Protein AF-A0A355WR07-F1 (afdb_monomer_lite)

Structure (mmCIF, N/CA/C/O backbone):
data_AF-A0A355WR07-F1
#
_entry.id   AF-A0A355WR07-F1
#
loop_
_atom_site.group_PDB
_atom_site.id
_atom_site.type_symbol
_atom_site.label_atom_id
_atom_site.label_alt_id
_atom_site.label_comp_id
_atom_site.label_asym_id
_atom_site.label_entity_id
_atom_site.label_seq_id
_atom_site.pdbx_PDB_ins_code
_atom_site.Cartn_x
_atom_site.Cartn_y
_atom_site.Cartn_z
_atom_site.occupancy
_atom_site.B_iso_or_equiv
_atom_site.auth_seq_id
_atom_site.auth_comp_id
_atom_site.auth_asym_id
_atom_site.auth_atom_id
_atom_site.pdbx_PDB_model_num
ATOM 1 N N . ALA A 1 1 ? -6.658 1.103 -6.855 1.00 90.62 1 ALA A N 1
ATOM 2 C CA . ALA A 1 1 ? -5.802 0.022 -7.390 1.00 90.62 1 ALA A CA 1
ATOM 3 C C . ALA A 1 1 ? -6.378 -1.385 -7.153 1.00 90.62 1 ALA A C 1
ATOM 5 O O . ALA A 1 1 ? -6.477 -2.131 -8.119 1.00 90.62 1 ALA A O 1
ATOM 6 N N . TYR A 1 2 ? -6.841 -1.736 -5.939 1.00 95.69 2 TYR A N 1
ATOM 7 C CA . TYR A 1 2 ? -7.439 -3.059 -5.644 1.00 95.69 2 TYR A CA 1
ATOM 8 C C . TYR A 1 2 ? -8.529 -3.510 -6.627 1.00 95.69 2 TYR A C 1
ATOM 10 O O . TYR A 1 2 ? -8.481 -4.635 -7.106 1.00 95.69 2 TYR A O 1
ATOM 18 N N . TRP A 1 3 ? -9.477 -2.636 -6.981 1.00 95.75 3 TRP A N 1
ATOM 19 C CA . TRP A 1 3 ? -10.524 -2.993 -7.944 1.00 95.75 3 TRP A CA 1
ATOM 20 C C . TRP A 1 3 ? -9.955 -3.406 -9.308 1.00 95.75 3 TRP A C 1
ATOM 22 O O . TRP A 1 3 ? -10.351 -4.435 -9.843 1.00 95.75 3 TRP A O 1
ATOM 32 N N . ALA A 1 4 ? -8.989 -2.652 -9.842 1.00 96.81 4 ALA A N 1
ATOM 33 C CA . ALA A 1 4 ? -8.362 -2.963 -11.125 1.00 96.81 4 ALA A CA 1
ATOM 34 C C . ALA A 1 4 ? -7.588 -4.290 -11.073 1.00 96.81 4 ALA A C 1
ATOM 36 O O . ALA A 1 4 ? -7.687 -5.090 -12.001 1.00 96.81 4 ALA A O 1
ATOM 37 N N . LEU A 1 5 ? -6.881 -4.546 -9.964 1.00 97.50 5 LEU A N 1
ATOM 38 C CA . LEU A 1 5 ? -6.202 -5.818 -9.719 1.00 97.50 5 LEU A CA 1
ATOM 39 C C . LEU A 1 5 ? -7.189 -6.994 -9.777 1.00 97.50 5 LEU A C 1
ATOM 41 O O . LEU A 1 5 ? -6.969 -7.939 -10.530 1.00 97.50 5 LEU A O 1
ATOM 45 N N . CYS A 1 6 ? -8.295 -6.913 -9.030 1.00 96.00 6 CYS A N 1
ATOM 46 C CA . CYS A 1 6 ? -9.290 -7.985 -8.975 1.00 96.00 6 CYS A CA 1
ATOM 47 C C . CYS A 1 6 ? -10.071 -8.142 -10.286 1.00 96.00 6 CYS A C 1
ATOM 49 O O . CYS A 1 6 ? -10.392 -9.259 -10.677 1.00 96.00 6 CYS A O 1
ATOM 51 N N . ARG A 1 7 ? -10.411 -7.038 -10.961 1.00 97.88 7 ARG A N 1
ATOM 52 C CA . ARG A 1 7 ? -11.297 -7.056 -12.133 1.00 97.88 7 ARG A CA 1
ATOM 53 C C . ARG A 1 7 ? -10.596 -7.486 -13.418 1.00 97.88 7 ARG A C 1
ATOM 55 O O . ARG A 1 7 ? -11.258 -8.070 -14.280 1.00 97.88 7 ARG A O 1
ATOM 62 N N . PHE A 1 8 ? -9.320 -7.140 -13.575 1.00 97.31 8 PHE A N 1
ATOM 63 C CA . PHE A 1 8 ? -8.589 -7.327 -14.831 1.00 97.31 8 PHE A CA 1
ATOM 64 C C . PHE A 1 8 ? -7.418 -8.305 -14.736 1.00 97.31 8 PHE A C 1
ATOM 66 O O . PHE A 1 8 ? -6.883 -8.673 -15.777 1.00 97.31 8 PHE A O 1
ATOM 73 N N . SER A 1 9 ? -7.004 -8.707 -13.528 1.00 96.00 9 SER A N 1
ATOM 74 C CA . SER A 1 9 ? -5.844 -9.586 -13.302 1.00 96.00 9 SER A CA 1
ATOM 75 C C . SER A 1 9 ? -4.605 -9.181 -14.126 1.00 96.00 9 SER A C 1
ATOM 77 O O . SER A 1 9 ? -4.041 -10.005 -14.852 1.00 96.00 9 SER A O 1
ATOM 79 N N . PRO A 1 10 ? -4.190 -7.900 -14.083 1.00 96.06 10 PRO A N 1
ATOM 80 C CA . PRO A 1 10 ? -3.115 -7.409 -14.931 1.00 96.06 10 PRO A CA 1
ATOM 81 C C . PRO A 1 10 ? -1.770 -8.036 -14.549 1.00 96.06 10 PRO A C 1
ATOM 83 O O . PRO A 1 10 ?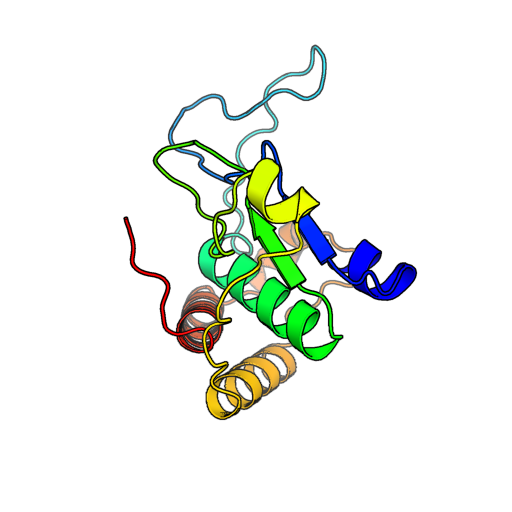 -1.514 -8.359 -13.392 1.00 96.06 10 PRO A O 1
ATOM 86 N N . ARG A 1 11 ? -0.855 -8.123 -15.520 1.00 93.00 11 ARG A N 1
ATOM 87 C CA . ARG A 1 11 ? 0.544 -8.511 -15.255 1.00 93.00 11 ARG A CA 1
ATOM 88 C C . ARG A 1 11 ? 1.332 -7.411 -14.537 1.00 93.00 11 ARG A C 1
ATOM 90 O O . ARG A 1 11 ? 2.331 -7.700 -13.873 1.00 93.00 11 ARG A O 1
ATOM 97 N N . SER A 1 12 ? 0.909 -6.159 -14.689 1.00 92.06 12 SER A N 1
ATOM 98 C CA . SER A 1 12 ? 1.555 -4.989 -14.100 1.00 92.06 12 SER A CA 1
ATOM 99 C C . SER A 1 12 ? 0.560 -3.861 -13.850 1.00 92.06 12 SER A C 1
ATOM 101 O O . SER A 1 12 ? -0.291 -3.582 -14.694 1.00 92.06 12 SER A O 1
ATOM 103 N N . ILE A 1 13 ? 0.728 -3.168 -12.729 1.00 95.12 13 ILE A N 1
ATOM 104 C CA . ILE A 1 13 ? 0.091 -1.891 -12.413 1.00 95.12 13 ILE A CA 1
ATOM 105 C C . ILE A 1 13 ? 1.199 -0.857 -12.238 1.00 95.12 13 ILE A C 1
ATOM 107 O O . ILE A 1 13 ? 2.165 -1.072 -11.508 1.00 95.12 13 ILE A O 1
ATOM 111 N N . VAL A 1 14 ? 1.055 0.261 -12.937 1.00 93.88 14 VAL A N 1
ATOM 112 C CA . VAL A 1 14 ? 2.068 1.307 -13.034 1.00 93.88 14 VAL A CA 1
ATOM 113 C C . VAL A 1 14 ? 1.455 2.603 -12.517 1.00 93.88 14 VAL A C 1
ATOM 115 O O . VAL A 1 14 ? 0.436 3.051 -13.041 1.00 93.88 14 VAL A O 1
ATOM 118 N N . PHE A 1 15 ? 2.044 3.179 -11.471 1.00 94.56 15 PHE A N 1
ATOM 119 C CA . PHE A 1 15 ? 1.635 4.474 -10.929 1.00 94.56 15 PHE A CA 1
ATOM 120 C C . PHE A 1 15 ? 2.433 5.591 -11.602 1.00 94.56 15 PHE A C 1
ATOM 122 O O . PHE A 1 15 ? 3.653 5.506 -11.696 1.00 94.56 15 PHE A O 1
ATOM 129 N N . LEU A 1 16 ? 1.743 6.637 -12.054 1.00 91.38 16 LEU A N 1
ATOM 130 C CA . LEU A 1 16 ? 2.324 7.847 -12.635 1.00 91.38 16 LEU A CA 1
ATOM 131 C C . LEU A 1 16 ? 1.545 9.057 -12.108 1.00 91.38 16 LEU A C 1
ATOM 133 O O . LEU A 1 16 ? 0.319 8.999 -12.021 1.00 91.38 16 LEU A O 1
ATOM 137 N N . GLY A 1 17 ? 2.249 10.132 -11.744 1.00 85.94 17 GLY A N 1
ATOM 138 C CA . GLY A 1 17 ? 1.626 11.350 -11.207 1.00 85.94 17 GLY A CA 1
ATOM 139 C C . GLY A 1 17 ? 0.952 11.160 -9.842 1.00 85.94 17 GLY A C 1
ATOM 140 O O . GLY A 1 17 ? 0.034 11.898 -9.497 1.00 85.94 17 GLY A O 1
ATOM 141 N N . CYS A 1 18 ? 1.366 10.146 -9.079 1.00 87.00 18 CYS A N 1
ATOM 142 C CA . CYS A 1 18 ? 0.789 9.805 -7.785 1.00 87.00 18 CYS A CA 1
ATOM 143 C C . CYS A 1 18 ? 1.915 9.475 -6.806 1.00 87.00 18 CYS A C 1
ATOM 145 O O . CYS A 1 18 ? 2.371 8.341 -6.744 1.00 87.00 18 CYS A O 1
ATOM 147 N N . ASP A 1 19 ? 2.358 10.470 -6.042 1.00 88.19 19 ASP A N 1
ATOM 148 C CA . ASP A 1 19 ? 3.367 10.276 -4.992 1.00 88.19 19 ASP A CA 1
ATOM 149 C C . ASP A 1 19 ? 2.794 10.375 -3.588 1.00 88.19 19 ASP A C 1
ATOM 151 O O . ASP A 1 19 ? 3.468 10.027 -2.619 1.00 88.19 19 ASP A O 1
ATOM 155 N N . MET A 1 20 ? 1.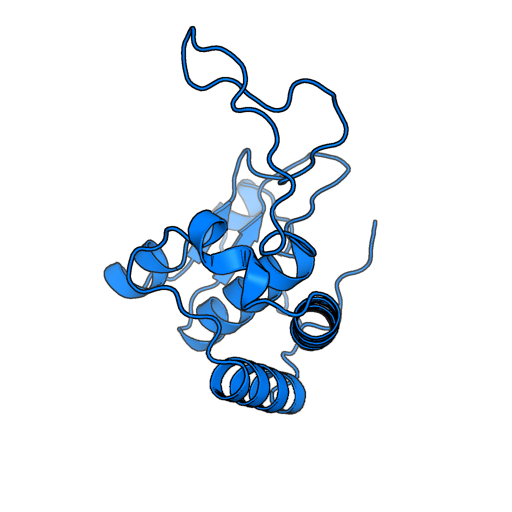527 10.789 -3.483 1.00 86.69 20 MET A N 1
ATOM 156 C CA . MET A 1 20 ? 0.785 10.852 -2.227 1.00 86.69 20 MET A CA 1
ATOM 157 C C . MET A 1 20 ? 1.506 11.703 -1.161 1.00 86.69 20 MET A C 1
ATOM 159 O O . MET A 1 20 ? 1.373 11.444 0.031 1.00 86.69 20 MET A O 1
ATOM 163 N N . VAL A 1 21 ? 2.282 12.704 -1.592 1.00 84.50 21 VAL A N 1
ATOM 164 C CA . VAL A 1 21 ? 2.973 13.676 -0.734 1.00 84.50 21 VAL A CA 1
ATOM 165 C C . VAL A 1 21 ? 2.032 14.852 -0.466 1.00 84.50 21 VAL A C 1
ATOM 167 O O . VAL A 1 21 ? 1.454 15.410 -1.396 1.00 84.50 21 VAL A O 1
ATOM 170 N N . TYR A 1 22 ? 1.867 15.203 0.812 1.00 76.81 22 TYR A N 1
ATOM 171 C CA . TYR A 1 22 ? 0.940 16.238 1.283 1.00 76.81 22 TYR A CA 1
ATOM 172 C C . TYR A 1 22 ? 1.653 17.274 2.169 1.00 76.81 22 TYR A C 1
ATOM 174 O O . TYR A 1 22 ? 1.262 17.507 3.310 1.00 76.81 22 TYR A O 1
ATOM 182 N N . ASP A 1 23 ? 2.750 17.841 1.674 1.00 69.12 23 ASP A N 1
ATOM 183 C CA . ASP A 1 23 ? 3.620 18.795 2.382 1.00 69.12 23 ASP A CA 1
ATOM 184 C C . ASP A 1 23 ? 3.188 20.268 2.242 1.00 69.12 23 ASP A C 1
ATOM 186 O O . ASP A 1 23 ? 3.597 21.109 3.041 1.00 69.12 23 ASP A O 1
ATOM 190 N N . ALA A 1 24 ? 2.324 20.584 1.273 1.00 63.34 24 ALA A N 1
ATOM 191 C CA . ALA A 1 24 ? 1.821 21.932 1.021 1.00 63.34 24 ALA A CA 1
ATOM 192 C C . ALA A 1 24 ? 0.338 22.115 1.406 1.00 63.34 24 ALA A C 1
ATOM 194 O O . ALA A 1 24 ? -0.477 21.196 1.328 1.00 63.34 24 ALA A O 1
ATOM 195 N N . ALA A 1 25 ? -0.039 23.354 1.752 1.00 56.88 25 ALA A N 1
ATOM 196 C CA . ALA A 1 25 ? -1.402 23.731 2.156 1.00 56.88 25 ALA A CA 1
ATOM 197 C C . ALA A 1 25 ? -2.473 23.562 1.051 1.00 56.88 25 ALA A C 1
ATOM 199 O O . ALA A 1 25 ? -3.667 23.605 1.340 1.00 56.88 25 ALA A O 1
ATOM 200 N N . GLN A 1 26 ? -2.068 23.368 -0.208 1.00 58.34 26 GLN A N 1
ATOM 201 C CA . GLN A 1 26 ? -2.960 23.141 -1.346 1.00 58.34 26 GLN A CA 1
ATOM 202 C C . GLN A 1 26 ? -2.500 21.924 -2.145 1.00 58.34 26 GLN A C 1
ATOM 204 O O . GLN A 1 26 ? -1.743 22.027 -3.105 1.00 58.34 26 GLN A O 1
ATOM 209 N N . THR A 1 27 ? -2.978 20.752 -1.754 1.00 55.25 27 THR A N 1
ATOM 210 C CA . THR A 1 27 ? -2.681 19.487 -2.428 1.00 55.25 27 THR A CA 1
ATOM 211 C C . THR A 1 27 ? -3.870 19.098 -3.312 1.00 55.25 27 THR A C 1
ATOM 213 O O . THR A 1 27 ? -4.712 18.286 -2.962 1.00 55.25 27 THR A O 1
ATOM 216 N N . HIS A 1 28 ? -3.905 19.724 -4.492 1.00 55.28 28 HIS A N 1
ATOM 217 C CA . HIS A 1 28 ? -4.715 19.400 -5.676 1.00 55.28 28 HIS A CA 1
ATOM 218 C C . HIS A 1 28 ? -6.226 19.715 -5.648 1.00 55.28 28 HIS A C 1
ATOM 220 O O . HIS A 1 28 ? -6.982 19.404 -4.731 1.00 55.28 28 HIS A O 1
ATOM 226 N N . PHE A 1 29 ? -6.656 20.321 -6.757 1.00 49.97 29 PHE A N 1
ATOM 227 C CA . PHE A 1 29 ? -8.027 20.671 -7.108 1.00 49.97 29 PHE A CA 1
ATOM 228 C C . PHE A 1 29 ? -8.578 19.665 -8.127 1.00 49.97 29 PHE A C 1
ATOM 230 O O . PHE A 1 29 ? -7.926 19.385 -9.132 1.00 49.97 29 PHE A O 1
ATOM 237 N N . TYR A 1 30 ? -9.801 19.171 -7.923 1.00 47.44 30 TYR A N 1
ATOM 238 C CA . TYR A 1 30 ? -10.595 18.593 -9.011 1.00 47.44 30 TYR A CA 1
ATOM 239 C C . TYR A 1 30 ? -11.434 19.721 -9.642 1.00 47.44 30 TYR A C 1
ATOM 241 O O . TYR A 1 30 ? -12.363 20.233 -9.016 1.00 47.44 30 TYR A O 1
ATOM 249 N N . GLY A 1 31 ? -11.107 20.131 -10.873 1.00 52.78 31 GLY A N 1
ATOM 250 C CA . GLY A 1 31 ? -11.821 21.195 -11.605 1.00 52.78 31 GLY A CA 1
ATOM 251 C C . GLY A 1 31 ? -11.654 22.607 -11.012 1.00 52.78 31 GLY A C 1
ATOM 252 O O . GLY A 1 31 ? -10.695 22.872 -10.298 1.00 52.78 31 GLY A O 1
ATOM 253 N N . ASN A 1 32 ? -12.613 23.509 -11.271 1.00 50.78 32 ASN A N 1
ATOM 254 C CA . ASN A 1 32 ? -12.683 24.867 -10.683 1.00 50.78 32 ASN A CA 1
ATOM 255 C C . ASN A 1 32 ? -13.129 24.873 -9.197 1.00 50.78 32 ASN A C 1
ATOM 257 O O . ASN A 1 32 ? -13.587 25.897 -8.687 1.00 50.78 32 ASN A O 1
ATOM 261 N N . GLY A 1 33 ? -13.116 23.716 -8.526 1.00 54.31 33 GLY A N 1
ATOM 262 C CA . GLY A 1 33 ? -13.656 23.539 -7.176 1.00 54.31 33 GLY A CA 1
ATOM 263 C C . GLY A 1 33 ? -12.819 24.232 -6.103 1.00 54.31 33 GLY A C 1
ATOM 264 O O . GLY A 1 33 ? -11.730 24.710 -6.367 1.00 54.31 33 GLY A O 1
ATOM 265 N N . ARG A 1 34 ? -13.316 24.297 -4.865 1.00 53.38 34 ARG A N 1
ATOM 266 C CA . ARG A 1 34 ? -12.478 24.616 -3.693 1.00 53.38 34 ARG A CA 1
ATOM 267 C C . ARG A 1 34 ? -11.605 23.391 -3.364 1.00 53.38 34 ARG A C 1
ATOM 269 O O . ARG A 1 34 ? -12.037 22.285 -3.696 1.00 53.38 34 ARG A O 1
ATOM 276 N N . PRO A 1 35 ? -10.430 23.547 -2.720 1.00 56.66 35 PRO A N 1
ATOM 277 C CA . PRO A 1 35 ? -9.656 22.394 -2.256 1.00 56.66 35 PRO A CA 1
ATOM 278 C C . PRO A 1 35 ? -10.567 21.483 -1.426 1.00 56.66 35 PRO A C 1
ATOM 280 O O . PRO A 1 35 ? -11.307 21.998 -0.581 1.00 56.66 35 PRO A O 1
ATOM 283 N N . ASP A 1 36 ? -10.551 20.165 -1.666 1.00 56.59 36 ASP A N 1
ATOM 284 C CA . ASP A 1 36 ? -11.209 19.240 -0.735 1.00 56.59 36 ASP A CA 1
ATOM 285 C C . ASP A 1 36 ? -10.498 19.431 0.607 1.00 56.59 36 ASP A C 1
ATOM 287 O O . ASP A 1 36 ? -9.272 19.270 0.650 1.00 56.59 36 ASP A O 1
ATOM 291 N N . PRO A 1 37 ? -11.192 19.881 1.671 1.00 58.12 37 PRO A N 1
ATOM 292 C CA . PRO A 1 37 ? -10.538 20.121 2.943 1.00 58.12 37 PRO A CA 1
ATOM 293 C C . PRO A 1 37 ? -9.807 18.849 3.343 1.00 58.12 37 PRO A C 1
ATOM 295 O O . PRO A 1 37 ? -10.427 17.789 3.440 1.00 58.12 37 PRO A O 1
ATOM 298 N N . LEU A 1 38 ? -8.494 18.963 3.548 1.00 56.91 38 LEU A N 1
ATOM 299 C CA . LEU A 1 38 ? -7.661 17.856 3.989 1.00 56.91 38 LEU A CA 1
ATOM 300 C C . LEU A 1 38 ? -8.255 17.344 5.306 1.00 56.91 38 LEU A C 1
ATOM 302 O O . LEU A 1 38 ? -8.180 18.010 6.341 1.00 56.91 38 LEU A O 1
ATOM 306 N N . ARG A 1 39 ? -8.959 16.212 5.254 1.00 66.25 39 ARG A N 1
ATOM 307 C CA . ARG A 1 39 ? -9.650 15.678 6.429 1.00 66.25 39 ARG A CA 1
ATOM 308 C C . ARG A 1 39 ? -8.608 15.019 7.317 1.00 66.25 39 ARG A C 1
ATOM 310 O O . ARG A 1 39 ? -7.734 14.310 6.821 1.00 66.25 39 ARG A O 1
ATOM 317 N N . GLN A 1 40 ? -8.721 15.215 8.628 1.00 67.56 40 GLN A N 1
ATOM 318 C CA . GLN A 1 40 ? -7.997 14.384 9.585 1.00 67.56 40 GLN A CA 1
ATOM 319 C C . GLN A 1 40 ? -8.613 12.986 9.551 1.00 67.56 40 GLN A C 1
ATOM 321 O O . GLN A 1 40 ? -9.588 12.694 10.236 1.00 67.56 40 GLN A O 1
ATOM 326 N N . ASP A 1 41 ? -8.093 12.156 8.655 1.00 71.12 41 ASP A N 1
ATOM 327 C CA . ASP A 1 41 ? -8.615 10.831 8.380 1.00 71.12 41 ASP A CA 1
ATOM 328 C C . ASP A 1 41 ? -7.833 9.776 9.179 1.00 71.12 41 ASP A C 1
ATOM 330 O O . ASP A 1 41 ? -6.665 9.512 8.868 1.00 71.12 41 ASP A O 1
ATOM 334 N N . PRO A 1 42 ? -8.453 9.129 10.185 1.00 71.06 42 PRO A N 1
ATOM 335 C CA . PRO A 1 42 ? -7.778 8.119 10.995 1.00 71.06 42 PRO A CA 1
ATOM 336 C C . PRO A 1 42 ? -7.391 6.862 10.199 1.00 71.06 42 PRO A C 1
ATOM 338 O O . PRO A 1 42 ? -6.606 6.054 10.687 1.00 71.06 42 PRO A O 1
ATOM 341 N N . THR A 1 43 ? -7.903 6.680 8.978 1.00 67.75 43 THR A N 1
ATOM 342 C CA . THR A 1 43 ? -7.613 5.518 8.124 1.00 67.75 43 THR A CA 1
ATOM 343 C C . THR A 1 43 ? -6.423 5.738 7.178 1.00 67.75 43 THR A C 1
ATOM 345 O O . THR A 1 43 ? -5.847 4.765 6.681 1.00 67.75 43 THR A O 1
ATOM 348 N N . LEU A 1 44 ? -5.988 6.993 6.984 1.00 73.12 44 LEU A N 1
ATOM 349 C CA . LEU A 1 44 ? -4.887 7.392 6.089 1.00 73.12 44 LEU A CA 1
ATOM 350 C C . LEU A 1 44 ? -3.566 7.684 6.824 1.00 73.12 44 LEU A C 1
ATOM 352 O O . LEU A 1 44 ? -2.732 8.445 6.339 1.00 73.12 44 LEU A O 1
ATOM 356 N N . ARG A 1 45 ? -3.350 7.062 7.989 1.00 84.06 45 ARG A N 1
ATOM 357 C CA . ARG A 1 45 ? -2.199 7.349 8.864 1.00 84.06 45 ARG A CA 1
ATOM 358 C C . ARG A 1 45 ? -0.842 7.039 8.232 1.00 84.06 45 ARG A C 1
ATOM 360 O O . ARG A 1 45 ? 0.005 7.927 8.159 1.00 84.06 45 ARG A O 1
ATOM 367 N N . SER A 1 46 ? -0.637 5.817 7.734 1.00 91.44 46 SER A N 1
ATOM 368 C CA . SER A 1 46 ? 0.558 5.472 6.953 1.00 91.44 46 SER A CA 1
ATOM 369 C C . SER A 1 46 ? 0.209 5.091 5.518 1.00 91.44 46 SER A C 1
ATOM 371 O O . SER A 1 46 ? -0.188 3.963 5.221 1.00 91.44 46 SER A O 1
ATOM 373 N N . LEU A 1 47 ? 0.408 6.036 4.601 1.00 91.56 47 LEU A N 1
ATOM 374 C CA . LEU A 1 47 ? 0.275 5.818 3.157 1.00 91.56 47 LEU A CA 1
ATOM 375 C C . LEU A 1 47 ? 1.291 4.784 2.639 1.00 91.56 47 LEU A C 1
ATOM 377 O O . LEU A 1 47 ? 0.985 3.995 1.743 1.00 91.56 47 LEU A O 1
ATOM 381 N N . GLU A 1 48 ? 2.465 4.718 3.263 1.00 93.38 48 GLU A N 1
ATOM 382 C CA . GLU A 1 48 ? 3.499 3.721 3.001 1.00 93.38 48 GLU A CA 1
ATOM 383 C C . GLU A 1 48 ? 3.005 2.319 3.346 1.00 93.38 48 GLU A C 1
ATOM 385 O O . GLU A 1 48 ? 3.100 1.412 2.528 1.00 93.38 48 GLU A O 1
ATOM 390 N N . ALA A 1 49 ? 2.404 2.131 4.524 1.00 94.88 49 ALA A N 1
ATOM 391 C CA . ALA A 1 49 ? 1.851 0.837 4.904 1.00 94.88 49 ALA A CA 1
ATOM 392 C C . ALA A 1 49 ? 0.702 0.410 3.980 1.00 94.88 49 ALA A C 1
ATOM 394 O O . ALA A 1 49 ? 0.613 -0.756 3.589 1.00 94.88 49 ALA A O 1
ATOM 395 N N . LYS A 1 50 ? -0.164 1.353 3.576 1.00 93.81 50 LYS A N 1
ATOM 396 C CA . LYS A 1 50 ? -1.265 1.065 2.642 1.00 93.81 50 LYS A CA 1
ATOM 397 C C . LYS A 1 50 ? -0.757 0.695 1.247 1.00 93.81 50 LYS A C 1
ATOM 399 O O . LYS A 1 50 ? -1.302 -0.230 0.636 1.00 93.81 50 LYS A O 1
ATOM 404 N N . SER A 1 51 ? 0.284 1.368 0.755 1.00 95.31 51 SER A N 1
ATOM 405 C CA . SER A 1 51 ? 0.923 1.008 -0.515 1.00 95.31 51 SER A CA 1
ATOM 406 C C . SER A 1 51 ? 1.669 -0.329 -0.415 1.00 95.31 51 SER A C 1
ATOM 408 O O . SER A 1 51 ? 1.487 -1.169 -1.295 1.00 95.31 51 SER A O 1
ATOM 410 N N . ALA A 1 52 ? 2.373 -0.607 0.688 1.00 95.69 52 ALA A N 1
ATOM 411 C CA . ALA A 1 52 ? 3.016 -1.902 0.944 1.00 95.69 52 ALA A CA 1
ATOM 412 C C . ALA A 1 52 ? 2.002 -3.053 0.926 1.00 95.69 52 ALA A C 1
ATOM 414 O O . ALA A 1 52 ? 2.175 -4.035 0.203 1.00 95.69 52 ALA A O 1
ATOM 415 N N . ARG A 1 53 ? 0.888 -2.898 1.656 1.00 96.56 53 ARG A N 1
ATOM 416 C CA . ARG A 1 53 ? -0.218 -3.865 1.668 1.00 96.56 53 ARG A CA 1
ATOM 417 C C . ARG A 1 53 ? -0.736 -4.138 0.256 1.00 96.56 53 ARG A C 1
ATOM 419 O O . ARG A 1 53 ? -0.925 -5.294 -0.114 1.00 96.56 53 ARG A O 1
ATOM 426 N N . PHE A 1 54 ? -0.957 -3.089 -0.541 1.00 96.94 54 PHE A N 1
ATOM 427 C CA . PHE A 1 54 ? -1.424 -3.251 -1.918 1.00 96.94 54 PHE A CA 1
ATOM 428 C C . PHE A 1 54 ? -0.417 -4.015 -2.782 1.00 96.94 54 PHE A C 1
ATOM 430 O O . PHE A 1 54 ? -0.811 -4.937 -3.494 1.00 96.94 54 PHE A O 1
ATOM 437 N N . GLU A 1 55 ? 0.868 -3.671 -2.698 1.00 95.81 55 GLU A N 1
ATOM 438 C CA . GLU A 1 55 ? 1.912 -4.363 -3.453 1.00 95.81 55 GLU A CA 1
ATOM 439 C C . GLU A 1 55 ? 2.006 -5.844 -3.088 1.00 95.81 55 GLU A C 1
ATOM 441 O O . GLU A 1 55 ? 2.101 -6.682 -3.982 1.00 95.81 55 GLU A O 1
ATOM 446 N N . ILE A 1 56 ? 1.924 -6.182 -1.799 1.00 96.62 56 ILE A N 1
ATOM 447 C CA . ILE A 1 56 ? 1.935 -7.573 -1.328 1.00 96.62 56 ILE A CA 1
ATOM 448 C C . ILE A 1 56 ? 0.805 -8.371 -1.990 1.00 96.62 56 ILE A C 1
ATOM 450 O O . ILE A 1 56 ? 1.064 -9.418 -2.587 1.00 96.62 56 ILE A O 1
ATOM 454 N N . PHE A 1 57 ? -0.429 -7.859 -1.956 1.00 97.31 57 PHE A N 1
ATOM 455 C CA . PHE A 1 57 ? -1.567 -8.539 -2.583 1.00 97.31 57 PHE A CA 1
ATOM 456 C C . PHE A 1 57 ? -1.463 -8.591 -4.110 1.00 97.31 57 PHE A C 1
ATOM 458 O O . PHE A 1 57 ? -1.807 -9.607 -4.712 1.00 97.31 57 PHE A O 1
ATOM 465 N N . ALA A 1 58 ? -0.958 -7.536 -4.750 1.00 96.62 58 ALA A N 1
ATOM 466 C CA . ALA A 1 58 ? -0.715 -7.544 -6.188 1.00 96.62 58 ALA A CA 1
ATOM 467 C C . ALA A 1 58 ? 0.295 -8.630 -6.573 1.00 96.62 58 ALA A C 1
ATOM 469 O O . ALA A 1 58 ? 0.027 -9.429 -7.470 1.00 96.62 58 ALA A O 1
ATOM 470 N N . ARG A 1 59 ? 1.407 -8.732 -5.841 1.00 94.75 59 ARG A N 1
ATOM 471 C CA . ARG A 1 59 ? 2.437 -9.749 -6.074 1.00 94.75 59 ARG A CA 1
ATOM 472 C C . ARG A 1 59 ? 1.929 -11.160 -5.814 1.00 94.75 59 ARG A C 1
ATOM 474 O O . ARG A 1 59 ? 2.251 -12.057 -6.588 1.00 94.75 59 ARG A O 1
ATOM 481 N N . GLN A 1 60 ? 1.103 -11.349 -4.784 1.00 95.50 60 GLN A N 1
ATOM 482 C CA . GLN A 1 60 ? 0.417 -12.618 -4.534 1.00 95.50 60 GLN A CA 1
ATOM 483 C C . GLN A 1 60 ? -0.470 -13.029 -5.720 1.00 95.50 60 GLN A C 1
ATOM 485 O O . GLN A 1 60 ? -0.540 -14.206 -6.058 1.00 95.50 60 GLN A O 1
ATOM 490 N N . ALA A 1 61 ? -1.099 -12.060 -6.388 1.00 96.06 61 ALA A N 1
ATOM 491 C CA . ALA A 1 61 ? -1.897 -12.267 -7.594 1.00 96.06 61 ALA A CA 1
ATOM 492 C C . ALA A 1 61 ? -1.066 -12.313 -8.898 1.00 96.06 61 ALA A C 1
ATOM 494 O O . ALA A 1 61 ? -1.633 -12.262 -9.987 1.00 96.06 61 ALA A O 1
ATOM 495 N N . GLY A 1 62 ? 0.270 -12.379 -8.819 1.00 94.56 62 GLY A N 1
ATOM 496 C CA . GLY A 1 62 ? 1.151 -12.400 -9.994 1.00 94.56 62 GLY A CA 1
ATOM 497 C C . GLY A 1 62 ? 1.266 -11.060 -10.735 1.00 94.56 62 GLY A C 1
ATOM 498 O O . GLY A 1 62 ? 1.798 -11.015 -11.846 1.00 94.56 62 GLY A O 1
ATOM 499 N N . CYS A 1 63 ? 0.798 -9.966 -10.132 1.00 94.56 63 CYS A N 1
ATOM 500 C CA . CYS A 1 63 ? 0.874 -8.614 -10.671 1.00 94.56 63 CYS A CA 1
ATOM 501 C C . CYS A 1 63 ? 2.094 -7.871 -10.114 1.00 94.56 63 CYS A C 1
ATOM 503 O O . CYS A 1 63 ? 2.296 -7.772 -8.902 1.00 94.56 63 CYS A O 1
ATOM 505 N N . ARG A 1 64 ? 2.890 -7.274 -11.002 1.00 92.12 64 ARG A N 1
ATOM 506 C CA . ARG A 1 64 ? 3.957 -6.339 -10.615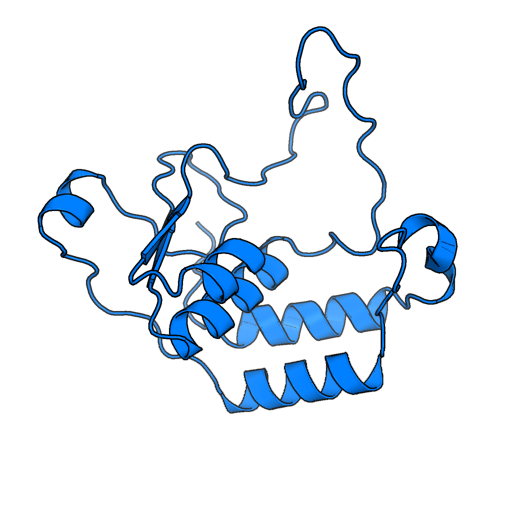 1.00 92.12 64 ARG A CA 1
ATOM 507 C C . ARG A 1 64 ? 3.369 -4.966 -10.307 1.00 92.12 64 ARG A C 1
ATOM 509 O O . ARG A 1 64 ? 2.413 -4.555 -10.960 1.00 92.12 64 ARG A O 1
ATOM 516 N N . VAL A 1 65 ? 3.956 -4.243 -9.361 1.00 93.38 65 VAL A N 1
ATOM 517 C CA . VAL A 1 65 ? 3.584 -2.854 -9.071 1.00 93.38 65 VAL A CA 1
ATOM 518 C C . VAL A 1 65 ? 4.834 -1.993 -9.101 1.00 93.38 65 VAL A C 1
ATOM 520 O O . VAL A 1 65 ? 5.842 -2.356 -8.501 1.00 93.38 65 VAL A O 1
ATOM 523 N N . VAL A 1 66 ? 4.782 -0.883 -9.831 1.00 92.75 66 VAL A N 1
ATOM 524 C CA . VAL A 1 66 ? 5.914 0.038 -9.996 1.00 92.75 66 VAL A CA 1
ATOM 525 C C . VAL A 1 66 ? 5.439 1.487 -9.994 1.00 92.75 66 VAL A C 1
ATOM 527 O O . VAL A 1 66 ? 4.291 1.772 -10.342 1.00 92.75 66 VAL A O 1
ATOM 530 N N . ASN A 1 67 ? 6.334 2.392 -9.611 1.00 93.75 67 ASN A N 1
ATOM 531 C CA . ASN A 1 67 ? 6.133 3.837 -9.653 1.00 93.75 67 ASN A CA 1
ATOM 532 C C . ASN A 1 67 ? 7.024 4.450 -10.751 1.00 93.75 67 ASN A C 1
ATOM 534 O O . ASN A 1 67 ? 8.222 4.185 -10.785 1.00 93.75 67 ASN A O 1
ATOM 538 N N . LEU A 1 68 ? 6.447 5.251 -11.645 1.00 93.50 68 LEU A N 1
ATOM 539 C CA . LEU A 1 68 ? 7.162 6.003 -12.685 1.00 93.50 68 LEU A CA 1
ATOM 540 C C . LEU A 1 68 ? 7.538 7.421 -12.259 1.00 93.50 68 LEU A C 1
ATOM 542 O O . LEU A 1 68 ? 8.028 8.197 -13.071 1.00 93.50 68 LEU A O 1
ATOM 546 N N . SER A 1 69 ? 7.262 7.797 -11.014 1.00 91.19 69 SER A N 1
ATOM 547 C CA . SER A 1 69 ? 7.587 9.130 -10.543 1.00 91.19 69 SER A CA 1
ATOM 548 C C . SER A 1 69 ? 9.093 9.374 -10.503 1.00 91.19 69 SER A C 1
ATOM 550 O O . SER A 1 69 ? 9.860 8.596 -9.929 1.00 91.19 69 SER A O 1
ATOM 552 N N . GLU A 1 70 ? 9.475 10.519 -11.058 1.00 89.81 70 GLU A N 1
ATOM 553 C CA . GLU A 1 70 ? 10.811 11.107 -10.981 1.00 89.81 70 GLU A CA 1
ATOM 554 C C . GLU A 1 70 ? 10.937 12.095 -9.808 1.00 89.81 70 GLU A C 1
ATOM 556 O O . GLU A 1 70 ? 11.988 12.704 -9.616 1.00 89.81 70 GLU A O 1
ATOM 561 N N . GLN A 1 71 ? 9.877 12.269 -9.006 1.00 88.75 71 GLN A N 1
ATOM 562 C CA . GLN A 1 71 ? 9.903 13.172 -7.858 1.00 88.75 71 GLN A CA 1
ATOM 563 C C . GLN A 1 71 ? 10.924 12.705 -6.813 1.00 88.75 71 GLN A C 1
ATOM 565 O O . GLN A 1 71 ? 11.092 11.496 -6.612 1.00 88.75 71 GLN A O 1
ATOM 570 N N . PRO A 1 72 ? 11.569 13.629 -6.074 1.00 88.31 72 PRO A N 1
ATOM 571 C CA . PRO A 1 72 ? 12.521 13.258 -5.030 1.00 88.31 72 PRO A CA 1
ATOM 572 C C . PRO A 1 72 ? 11.887 12.327 -3.991 1.00 88.31 72 PRO A C 1
ATOM 5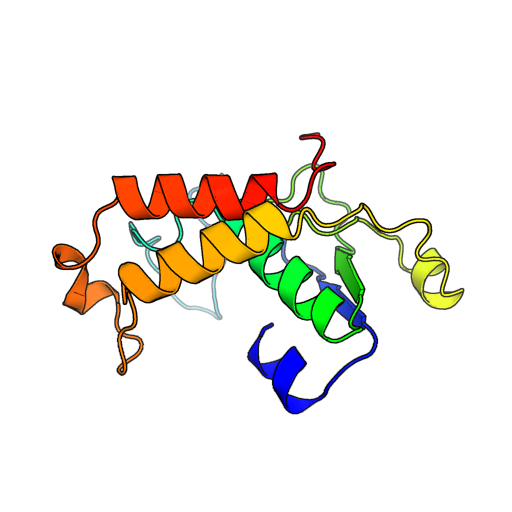74 O O . PRO A 1 72 ? 12.430 11.264 -3.689 1.00 88.31 72 PRO A O 1
ATOM 577 N N . VAL A 1 73 ? 10.669 12.646 -3.547 1.00 88.94 73 VAL A N 1
ATOM 578 C CA . VAL A 1 73 ? 9.957 11.930 -2.482 1.00 88.94 73 VAL A CA 1
ATOM 579 C C . VAL A 1 73 ? 8.690 11.268 -3.019 1.00 88.94 73 VAL A C 1
ATOM 581 O O . VAL A 1 73 ? 7.988 11.819 -3.860 1.00 88.94 73 VAL A O 1
ATOM 584 N N . SER A 1 74 ? 8.395 10.069 -2.517 1.00 91.12 74 SER A N 1
ATOM 585 C CA . SER A 1 74 ? 7.121 9.383 -2.723 1.00 91.12 74 SER A CA 1
ATOM 586 C C . SER A 1 74 ? 6.726 8.641 -1.456 1.00 91.12 74 SER A C 1
ATOM 588 O O . SER A 1 74 ? 7.569 8.023 -0.809 1.00 91.12 74 SER A O 1
ATOM 590 N N . ARG A 1 75 ? 5.437 8.671 -1.114 1.00 92.44 75 ARG A N 1
ATOM 591 C CA . ARG A 1 75 ? 4.852 7.823 -0.064 1.00 92.44 75 ARG A CA 1
ATOM 592 C C . ARG A 1 75 ? 4.458 6.443 -0.605 1.00 92.44 75 ARG A C 1
ATOM 594 O O . ARG A 1 75 ? 4.072 5.572 0.173 1.00 92.44 75 ARG A O 1
ATOM 601 N N . LEU A 1 76 ? 4.525 6.235 -1.925 1.00 93.31 76 LEU A N 1
ATOM 602 C CA . LEU A 1 76 ? 4.355 4.919 -2.529 1.00 93.31 76 LEU A CA 1
ATOM 603 C C . LEU A 1 76 ? 5.654 4.135 -2.403 1.00 93.31 76 LEU A C 1
ATOM 605 O O . LEU A 1 76 ? 6.679 4.510 -2.965 1.00 93.31 76 LEU A O 1
ATOM 609 N N . VAL A 1 77 ? 5.587 3.004 -1.710 1.00 92.88 77 VAL A N 1
ATOM 610 C CA . VAL A 1 77 ? 6.763 2.160 -1.466 1.00 92.88 77 VAL A CA 1
ATOM 611 C C . VAL A 1 77 ? 7.176 1.297 -2.665 1.00 92.88 77 VAL A C 1
ATOM 613 O O . VAL A 1 77 ? 8.155 0.550 -2.598 1.00 92.88 77 VAL A O 1
ATOM 616 N N . HIS A 1 78 ? 6.407 1.388 -3.749 1.00 91.94 78 HIS A N 1
ATOM 617 C CA . HIS A 1 78 ? 6.617 0.649 -4.981 1.00 91.94 78 HIS A CA 1
ATOM 618 C C . HIS A 1 78 ? 7.967 0.981 -5.590 1.00 91.94 78 HIS A C 1
ATOM 620 O O . HIS A 1 78 ? 8.404 2.134 -5.602 1.00 91.94 78 HIS A O 1
ATOM 626 N N . ARG A 1 79 ? 8.608 -0.033 -6.171 1.00 90.12 79 ARG A N 1
ATOM 627 C CA . ARG A 1 79 ? 9.869 0.161 -6.880 1.00 90.12 79 ARG A CA 1
ATOM 628 C C . ARG A 1 79 ? 9.717 1.251 -7.950 1.00 90.12 79 ARG A C 1
ATOM 630 O O . ARG A 1 79 ? 8.828 1.161 -8.800 1.00 90.12 79 ARG A O 1
ATOM 637 N N . ARG A 1 80 ? 10.634 2.224 -7.944 1.00 90.94 80 ARG A N 1
ATOM 638 C CA . ARG A 1 80 ? 10.756 3.209 -9.022 1.00 90.94 80 ARG A CA 1
ATOM 639 C C . ARG A 1 80 ? 11.335 2.585 -10.286 1.00 90.94 80 ARG A C 1
ATOM 641 O O . ARG A 1 80 ? 12.237 1.744 -10.216 1.00 90.94 80 ARG A O 1
ATOM 648 N N . GLN A 1 81 ? 10.803 2.995 -11.428 1.00 89.69 81 GLN A N 1
ATOM 649 C CA . GLN A 1 81 ? 11.191 2.488 -12.733 1.00 89.69 81 GLN A CA 1
ATOM 650 C C . GLN A 1 81 ? 11.116 3.594 -13.786 1.00 89.69 81 GLN A C 1
ATOM 652 O O . GLN A 1 81 ? 10.267 4.471 -13.680 1.00 89.69 81 GLN A O 1
ATOM 657 N N . SER A 1 82 ? 11.978 3.539 -14.802 1.00 88.38 82 SER A N 1
ATOM 658 C CA . SER A 1 82 ? 11.881 4.430 -15.962 1.00 88.38 82 SER A CA 1
ATOM 659 C C . SER A 1 82 ? 10.978 3.838 -17.049 1.00 88.38 82 SER A C 1
ATOM 661 O O . SER A 1 82 ? 10.761 2.621 -17.110 1.00 88.38 82 SER A O 1
ATOM 663 N N . VAL A 1 83 ? 10.458 4.685 -17.938 1.00 87.06 83 VAL A N 1
ATOM 664 C CA . VAL A 1 83 ? 9.611 4.238 -19.055 1.00 87.06 83 VAL A CA 1
ATOM 665 C C . VAL A 1 83 ? 10.380 3.290 -19.982 1.00 87.06 83 VAL A C 1
ATOM 667 O O . VAL A 1 83 ? 9.833 2.281 -20.425 1.00 87.06 83 VAL A O 1
ATOM 670 N N . GLU A 1 84 ? 11.666 3.546 -20.209 1.00 87.12 84 GLU A N 1
ATOM 671 C CA . GLU A 1 84 ? 12.543 2.729 -21.056 1.00 87.12 84 GLU A CA 1
ATO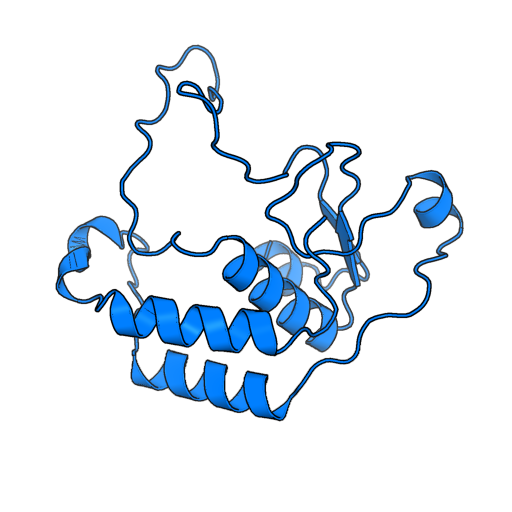M 672 C C . GLU A 1 84 ? 12.666 1.308 -20.497 1.00 87.12 84 GLU A C 1
ATOM 674 O O . GLU A 1 84 ? 12.493 0.325 -21.219 1.00 87.12 84 GLU A O 1
ATOM 679 N N . ASN A 1 85 ? 12.877 1.175 -19.182 1.00 84.44 85 ASN A N 1
ATOM 680 C CA . ASN A 1 85 ? 12.982 -0.134 -18.539 1.00 84.44 85 ASN A CA 1
ATOM 681 C C . ASN A 1 85 ? 11.656 -0.914 -18.550 1.00 84.44 85 ASN A C 1
ATOM 683 O O . ASN A 1 85 ? 11.676 -2.149 -18.524 1.00 84.44 85 ASN A O 1
ATOM 687 N N . LEU A 1 86 ? 10.506 -0.227 -18.604 1.00 82.06 86 LEU A N 1
ATOM 688 C CA . LEU A 1 86 ? 9.215 -0.886 -18.824 1.00 82.06 86 LEU A CA 1
ATOM 689 C C . LEU A 1 86 ? 9.107 -1.474 -20.229 1.00 82.06 86 LEU A C 1
ATOM 691 O O . LEU A 1 86 ? 8.642 -2.605 -20.368 1.00 82.06 86 LEU A O 1
ATOM 695 N N . GLN A 1 87 ? 9.546 -0.742 -21.256 1.00 81.12 87 GLN A N 1
ATOM 696 C CA . GLN A 1 87 ? 9.443 -1.182 -22.652 1.00 81.12 87 GLN A CA 1
ATOM 697 C C . GLN A 1 87 ? 10.212 -2.482 -22.908 1.00 81.12 87 GLN A C 1
ATOM 699 O O . GLN A 1 87 ? 9.733 -3.357 -23.627 1.00 81.12 87 GLN A O 1
ATOM 704 N N . VAL A 1 88 ? 11.368 -2.648 -22.262 1.00 83.06 88 VAL A N 1
ATOM 705 C CA . VAL A 1 88 ? 12.192 -3.864 -22.372 1.00 83.06 88 VAL A CA 1
ATOM 706 C C . VAL A 1 88 ? 11.846 -4.940 -21.332 1.00 83.06 88 VAL A C 1
ATOM 708 O O . VAL A 1 88 ? 12.569 -5.924 -21.202 1.00 83.06 88 VAL A O 1
ATOM 711 N N . ASN A 1 89 ? 10.749 -4.778 -20.578 1.00 79.06 89 ASN A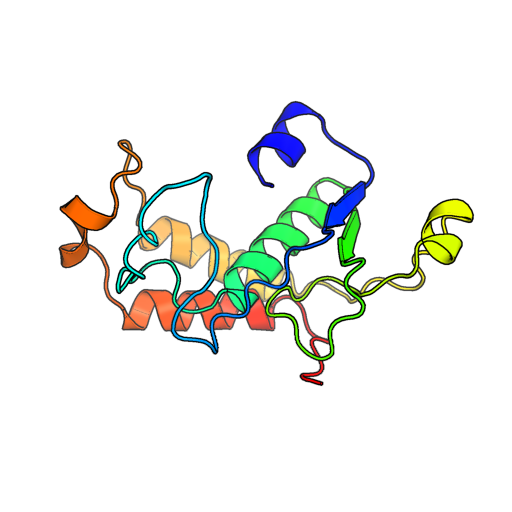 N 1
ATOM 712 C CA . ASN A 1 89 ? 10.330 -5.678 -19.492 1.00 79.06 89 ASN A CA 1
ATOM 713 C C . ASN A 1 89 ? 11.427 -5.957 -18.442 1.00 79.06 89 ASN A C 1
ATOM 715 O O . ASN A 1 89 ? 11.446 -7.018 -17.808 1.00 79.06 89 ASN A O 1
ATOM 719 N N . ASN A 1 90 ? 12.338 -5.006 -18.222 1.00 79.38 90 ASN A N 1
ATOM 720 C CA . ASN A 1 90 ? 13.437 -5.161 -17.278 1.00 79.38 90 ASN A CA 1
ATOM 721 C C . ASN A 1 90 ? 13.036 -4.662 -15.888 1.00 79.38 90 ASN A C 1
ATOM 723 O O . ASN A 1 90 ? 13.359 -3.550 -15.481 1.00 79.38 90 ASN A O 1
ATOM 727 N N . PHE A 1 91 ? 12.344 -5.509 -15.134 1.00 73.56 91 PHE A N 1
ATOM 728 C CA . PHE A 1 91 ? 11.853 -5.179 -13.792 1.00 73.56 91 PHE A CA 1
ATOM 729 C C . PHE A 1 91 ? 12.849 -5.460 -12.665 1.00 73.56 91 PHE A C 1
ATOM 731 O O . PHE A 1 91 ? 12.483 -5.266 -11.510 1.00 73.56 91 PHE A O 1
ATOM 738 N N . GLY A 1 92 ? 14.068 -5.922 -12.978 1.00 76.94 92 GLY A N 1
ATOM 739 C CA . GLY A 1 92 ? 15.084 -6.420 -12.039 1.00 76.94 92 GLY A CA 1
ATOM 740 C C . GLY A 1 92 ? 14.561 -7.366 -10.943 1.00 76.94 92 GLY A C 1
ATOM 741 O O . GLY A 1 92 ? 13.506 -7.984 -11.077 1.00 76.94 92 GLY A O 1
ATOM 742 N N . ALA A 1 93 ? 15.316 -7.489 -9.848 1.00 77.44 93 ALA A N 1
ATOM 743 C CA . ALA A 1 93 ? 14.931 -8.336 -8.722 1.00 77.44 93 ALA A CA 1
ATOM 744 C C . ALA A 1 93 ? 13.805 -7.697 -7.891 1.00 77.44 93 ALA A C 1
ATOM 746 O O . ALA A 1 93 ? 13.852 -6.512 -7.553 1.00 77.44 93 ALA A O 1
ATOM 747 N N . THR A 1 94 ? 12.799 -8.495 -7.536 1.00 79.38 94 THR A N 1
ATOM 748 C CA . THR A 1 94 ? 11.768 -8.120 -6.559 1.00 79.38 94 THR A CA 1
ATOM 749 C C . THR A 1 94 ? 12.221 -8.461 -5.149 1.00 79.38 94 THR A C 1
ATOM 751 O O . THR A 1 94 ? 12.675 -9.578 -4.908 1.00 79.38 94 THR A O 1
ATOM 754 N N . GLN A 1 95 ? 12.018 -7.537 -4.209 1.00 81.88 95 GLN A N 1
ATOM 755 C CA . GLN A 1 95 ? 12.324 -7.767 -2.795 1.00 81.88 95 GLN A CA 1
ATOM 756 C C . GLN A 1 95 ? 11.519 -8.946 -2.233 1.00 81.88 95 GLN A C 1
ATOM 758 O O . GLN A 1 95 ? 10.374 -9.133 -2.644 1.00 81.88 95 GLN A O 1
ATOM 763 N N . PRO A 1 96 ? 12.049 -9.761 -1.313 1.00 90.25 96 PRO A N 1
ATOM 764 C CA . PRO A 1 96 ? 11.274 -10.840 -0.706 1.00 90.25 96 PRO A CA 1
ATOM 765 C C . PRO A 1 96 ? 10.102 -10.288 0.123 1.00 90.25 96 PRO A C 1
ATOM 767 O O . PRO A 1 96 ? 10.181 -9.194 0.673 1.00 90.25 96 PRO A O 1
ATOM 770 N N . ILE A 1 97 ? 9.010 -11.052 0.208 1.00 94.50 97 ILE A N 1
ATOM 771 C CA . ILE A 1 97 ? 7.881 -10.766 1.109 1.00 94.50 97 ILE A CA 1
ATOM 772 C C . ILE A 1 97 ? 8.043 -11.635 2.354 1.00 94.50 97 ILE A C 1
ATOM 774 O O . ILE A 1 97 ? 8.249 -12.845 2.245 1.00 94.50 97 ILE A O 1
ATOM 778 N N . ASP A 1 98 ? 7.910 -11.033 3.533 1.00 96.50 98 ASP A N 1
ATOM 779 C CA . ASP A 1 98 ? 7.844 -11.762 4.798 1.00 96.50 98 ASP A CA 1
ATOM 780 C C . ASP A 1 98 ? 6.409 -12.252 5.044 1.00 96.50 98 ASP A C 1
ATOM 782 O O . ASP A 1 98 ? 5.562 -11.558 5.614 1.00 96.50 98 ASP A O 1
ATOM 786 N N . TRP A 1 99 ? 6.129 -13.478 4.599 1.00 96.06 99 TRP A N 1
ATOM 787 C CA . TRP A 1 99 ? 4.798 -14.078 4.692 1.00 96.06 99 TRP A CA 1
ATOM 788 C C . TRP A 1 99 ? 4.327 -14.336 6.128 1.00 96.06 99 TRP A C 1
ATOM 790 O O . TRP A 1 99 ? 3.120 -14.352 6.373 1.00 96.06 99 TRP A O 1
ATOM 800 N N . VAL A 1 100 ? 5.243 -14.473 7.093 1.00 97.56 100 VAL A N 1
ATOM 801 C CA . VAL A 1 100 ? 4.878 -14.604 8.513 1.00 97.56 100 VAL A CA 1
ATOM 802 C C . VAL A 1 100 ? 4.261 -13.297 9.003 1.00 97.56 100 VAL A C 1
ATOM 804 O O . VAL A 1 100 ? 3.223 -13.302 9.671 1.00 97.56 100 VAL A O 1
ATOM 807 N N . LYS A 1 101 ? 4.849 -12.155 8.631 1.00 97.50 101 LYS A N 1
ATOM 808 C CA . LYS A 1 101 ? 4.273 -10.840 8.940 1.00 97.50 101 LYS A CA 1
ATOM 809 C C . LYS A 1 101 ? 2.970 -10.584 8.189 1.00 97.50 101 LYS A C 1
ATOM 811 O O . LYS A 1 101 ? 2.040 -10.072 8.806 1.00 97.50 101 LYS A O 1
ATOM 816 N N . VAL A 1 102 ? 2.859 -10.997 6.923 1.00 97.94 102 VAL A N 1
ATOM 817 C CA . VAL A 1 102 ? 1.596 -10.904 6.160 1.00 97.94 102 VAL A CA 1
ATOM 818 C C . VAL A 1 102 ? 0.471 -11.667 6.860 1.00 97.94 102 VAL A C 1
ATOM 820 O O . VAL A 1 102 ? -0.619 -11.122 7.048 1.00 97.94 102 VAL A O 1
ATOM 823 N N . ALA A 1 103 ? 0.733 -12.899 7.305 1.00 98.06 103 ALA A N 1
ATOM 824 C CA . ALA A 1 103 ? -0.249 -13.696 8.036 1.00 98.06 103 ALA A CA 1
ATOM 825 C C . ALA A 1 103 ? -0.670 -13.012 9.348 1.00 98.06 103 ALA A C 1
ATOM 827 O O . ALA A 1 103 ? -1.862 -12.907 9.642 1.00 98.06 103 ALA A O 1
ATOM 828 N N . ARG A 1 104 ? 0.292 -12.467 10.108 1.00 98.12 104 ARG A N 1
ATOM 829 C CA . ARG A 1 104 ? 0.018 -11.706 11.342 1.00 98.12 104 ARG A CA 1
ATOM 830 C C . ARG A 1 104 ? -0.803 -10.442 11.086 1.00 98.12 104 ARG A C 1
ATOM 832 O O . ARG A 1 104 ? -1.727 -10.165 11.850 1.00 98.12 104 ARG A O 1
ATOM 839 N N . ALA A 1 105 ? -0.476 -9.686 10.039 1.00 97.62 105 ALA A N 1
ATOM 840 C CA . ALA A 1 105 ? -1.194 -8.474 9.658 1.00 97.62 105 ALA A CA 1
ATOM 841 C C . ALA A 1 105 ? -2.636 -8.801 9.247 1.00 97.62 105 ALA A C 1
ATOM 843 O O . ALA A 1 105 ? -3.572 -8.213 9.779 1.00 97.62 105 ALA A O 1
ATOM 844 N N . THR A 1 106 ? -2.822 -9.819 8.404 1.00 97.62 106 THR A N 1
ATOM 845 C CA . THR A 1 106 ? -4.145 -10.284 7.953 1.00 97.62 106 THR A CA 1
ATOM 846 C C . THR A 1 106 ? -5.006 -10.772 9.122 1.00 97.62 106 THR A C 1
ATOM 848 O O . THR A 1 106 ? -6.175 -10.409 9.232 1.00 97.62 106 THR A O 1
ATOM 851 N N . ALA A 1 107 ? -4.429 -11.543 10.051 1.00 97.75 107 ALA A N 1
ATOM 852 C CA . ALA A 1 107 ? -5.136 -11.988 11.252 1.00 97.75 107 ALA A CA 1
ATOM 853 C C . ALA A 1 107 ? -5.525 -10.814 12.169 1.00 97.75 107 ALA A C 1
ATOM 855 O O . ALA A 1 107 ? -6.599 -10.823 12.774 1.00 97.75 107 ALA A O 1
ATOM 856 N N . ARG A 1 108 ? -4.670 -9.785 12.273 1.00 97.12 108 ARG A N 1
ATOM 857 C CA . ARG A 1 108 ? -4.993 -8.554 13.008 1.00 97.12 108 ARG A CA 1
ATOM 858 C C . ARG A 1 108 ? -6.111 -7.771 12.323 1.00 97.12 108 ARG A C 1
ATOM 860 O O . ARG A 1 108 ? -7.034 -7.371 13.018 1.00 97.12 108 ARG A O 1
ATOM 867 N N . GLU A 1 109 ? -6.081 -7.612 11.000 1.00 95.31 109 GLU A N 1
ATOM 868 C CA . GLU A 1 109 ? -7.169 -6.972 10.241 1.00 95.31 109 GLU A CA 1
ATOM 869 C C . GLU A 1 109 ? -8.512 -7.658 10.466 1.00 95.31 109 GLU A C 1
ATOM 871 O O . GLU A 1 109 ? -9.499 -6.991 10.775 1.00 95.31 109 GLU A O 1
ATOM 876 N N . ALA A 1 110 ? -8.535 -8.990 10.367 1.00 96.44 110 ALA A N 1
ATOM 877 C CA . ALA A 1 110 ? -9.740 -9.778 10.594 1.00 96.44 110 ALA A CA 1
ATOM 878 C C . ALA A 1 110 ? -10.282 -9.596 12.020 1.00 96.44 110 ALA A C 1
ATOM 880 O O . ALA A 1 110 ? -11.485 -9.422 12.197 1.00 96.44 110 ALA A O 1
ATOM 881 N N . ARG A 1 111 ? -9.400 -9.580 13.032 1.00 96.75 111 ARG A N 1
ATOM 882 C CA . ARG A 1 111 ? -9.786 -9.359 14.434 1.00 96.75 111 ARG A CA 1
ATOM 883 C C . ARG A 1 111 ? -10.322 -7.950 14.685 1.00 96.75 111 ARG A C 1
ATOM 885 O O . ARG A 1 111 ? -11.279 -7.806 15.435 1.00 96.75 111 ARG A O 1
ATOM 892 N N . LEU A 1 112 ? -9.695 -6.927 14.102 1.00 94.62 112 LEU A N 1
ATOM 893 C CA . LEU A 1 112 ? -10.136 -5.540 14.266 1.00 94.62 112 LEU A CA 1
ATOM 894 C C . LEU A 1 112 ? -11.491 -5.303 13.598 1.00 94.62 112 LEU A C 1
ATOM 896 O O . LEU A 1 112 ? -12.310 -4.551 14.117 1.00 94.62 112 LEU A O 1
ATOM 900 N N . GLY A 1 113 ? -11.749 -5.943 12.452 1.00 93.25 113 GLY A N 1
ATOM 901 C CA . GLY A 1 113 ? -13.061 -5.874 11.807 1.00 93.25 113 GLY A CA 1
ATOM 902 C C . GLY A 1 113 ? -13.466 -4.445 11.429 1.00 93.25 113 GLY A C 1
ATOM 903 O O . GLY A 1 113 ? -14.655 -4.121 11.389 1.00 93.25 113 GLY A O 1
ATOM 904 N N . TYR A 1 114 ? -12.486 -3.582 11.141 1.00 91.38 114 TYR A N 1
ATOM 905 C CA . TYR A 1 114 ? -12.645 -2.166 10.783 1.00 91.38 114 TYR A CA 1
ATOM 906 C C . TYR A 1 114 ? -13.203 -1.972 9.363 1.00 91.38 114 TYR A C 1
ATOM 908 O O . TYR A 1 114 ? -12.743 -1.142 8.584 1.00 91.38 114 TYR A O 1
ATOM 916 N N . THR A 1 115 ? -14.216 -2.763 9.014 1.00 87.38 115 THR A N 1
ATOM 917 C CA . THR A 1 115 ? -14.971 -2.642 7.772 1.00 87.38 115 THR A CA 1
ATOM 918 C C . THR A 1 115 ? -16.213 -1.798 8.024 1.00 87.38 115 THR A C 1
ATOM 920 O O . THR A 1 115 ? -16.961 -2.012 8.982 1.00 87.38 115 THR A O 1
ATOM 923 N N . VAL A 1 116 ? -16.444 -0.841 7.130 1.00 89.19 116 VAL A N 1
ATOM 924 C CA . VAL A 1 116 ? -17.647 -0.012 7.095 1.00 89.19 116 VAL A CA 1
ATOM 925 C C . VAL A 1 116 ? -18.339 -0.292 5.772 1.00 89.19 116 VAL A C 1
ATOM 927 O O . VAL A 1 116 ? -17.864 0.139 4.725 1.00 89.19 116 VAL A O 1
ATOM 930 N N . ALA A 1 117 ? -19.451 -1.031 5.808 1.00 89.19 117 ALA A N 1
ATOM 931 C CA . ALA A 1 117 ? -20.154 -1.486 4.602 1.00 89.19 117 ALA A CA 1
ATOM 932 C C . ALA A 1 117 ? -20.581 -0.324 3.687 1.00 89.19 117 ALA A C 1
ATOM 934 O O . ALA A 1 117 ? -20.606 -0.458 2.469 1.00 89.19 117 ALA A O 1
ATOM 935 N N . SER A 1 118 ? -20.868 0.841 4.275 1.00 89.19 118 SER A N 1
ATOM 936 C CA . SER A 1 118 ? -21.230 2.050 3.533 1.00 89.19 118 SER A CA 1
ATOM 937 C C . SER A 1 118 ? -20.044 2.748 2.852 1.00 89.19 118 SER A C 1
ATOM 939 O O . SER A 1 118 ? -20.253 3.681 2.079 1.00 89.19 118 SER A O 1
ATOM 941 N N . GLY A 1 119 ? -18.807 2.377 3.199 1.00 83.69 119 GLY A N 1
ATOM 942 C CA . GLY A 1 119 ? -17.584 3.103 2.850 1.00 83.69 119 GLY A CA 1
ATOM 943 C C . GLY A 1 119 ? -17.416 4.450 3.567 1.00 83.69 119 GLY A C 1
ATOM 944 O O . GLY A 1 119 ? -16.380 5.091 3.419 1.00 83.69 119 GLY A O 1
ATOM 945 N N . LYS A 1 120 ? -18.398 4.893 4.366 1.00 84.94 120 LYS A N 1
ATOM 946 C CA . LYS A 1 120 ? -18.397 6.200 5.042 1.00 84.94 120 LYS A CA 1
ATOM 947 C C . LYS A 1 120 ? -17.711 6.134 6.406 1.00 84.94 120 LYS A C 1
ATOM 949 O O . LYS A 1 120 ? -18.324 6.445 7.424 1.00 84.94 120 LYS A O 1
ATOM 954 N N . TYR A 1 121 ? -16.442 5.731 6.427 1.00 84.44 121 TYR A N 1
ATOM 955 C CA . TYR A 1 121 ? -15.655 5.528 7.655 1.00 84.44 121 TYR A CA 1
ATOM 956 C C . TYR A 1 121 ? -15.645 6.755 8.585 1.00 84.44 121 TYR A C 1
ATOM 958 O O . TYR A 1 121 ? -15.642 6.606 9.802 1.00 84.44 121 TYR A O 1
ATOM 966 N N . TRP A 1 122 ? -15.753 7.970 8.040 1.00 84.00 122 TRP A N 1
ATOM 967 C CA . TRP A 1 122 ? -15.828 9.206 8.825 1.00 84.00 122 TRP A CA 1
ATOM 968 C C . TRP A 1 122 ? -17.072 9.311 9.725 1.00 84.00 122 TRP A C 1
ATOM 970 O O . TRP A 1 122 ? -17.080 10.135 10.635 1.00 84.00 122 TRP A O 1
ATOM 980 N N . LYS A 1 123 ? -18.122 8.510 9.495 1.00 86.75 123 LYS A N 1
ATOM 981 C CA . LYS A 1 123 ? -19.308 8.438 10.371 1.00 86.75 123 LYS A CA 1
ATOM 982 C C . LYS A 1 123 ? -19.140 7.472 11.543 1.00 86.75 123 LYS A C 1
ATOM 984 O O . LYS A 1 123 ? -19.976 7.433 12.439 1.00 86.75 123 LYS A O 1
ATOM 989 N N . GLU A 1 124 ? -18.088 6.669 11.502 1.00 88.69 124 GLU A N 1
ATOM 990 C CA . GLU A 1 124 ? -17.867 5.545 12.402 1.00 88.69 124 GLU A CA 1
ATOM 991 C C . GLU A 1 124 ? -16.486 5.627 13.067 1.00 88.69 124 GLU A C 1
ATOM 993 O O . GLU A 1 124 ? -15.949 4.621 13.519 1.00 88.69 124 GLU A O 1
ATOM 998 N N . GLN A 1 125 ? -15.914 6.835 13.143 1.00 84.50 125 GLN A N 1
ATOM 999 C CA . GLN A 1 125 ? -14.552 7.079 13.630 1.00 84.50 125 GLN A CA 1
ATOM 1000 C C . GLN A 1 125 ? -14.330 6.572 15.053 1.00 84.50 125 GLN A C 1
ATOM 1002 O O . GLN A 1 125 ? -13.271 6.037 15.353 1.00 84.50 125 GLN A O 1
ATOM 1007 N N . GLN A 1 126 ? -15.356 6.663 15.898 1.00 87.62 126 GLN A N 1
ATOM 1008 C CA . GLN A 1 126 ? -15.357 6.161 17.271 1.00 87.62 126 GLN A CA 1
ATOM 1009 C C . GLN A 1 126 ? -15.135 4.644 17.391 1.00 87.62 126 GLN A C 1
ATOM 1011 O O . GLN A 1 126 ? -14.872 4.162 18.484 1.00 87.62 126 GLN A O 1
ATOM 1016 N N . ARG A 1 127 ? -15.267 3.875 16.298 1.00 89.25 127 ARG A N 1
ATOM 1017 C CA . ARG A 1 127 ? -14.961 2.434 16.280 1.00 89.25 127 ARG A CA 1
ATOM 1018 C C . ARG A 1 127 ? -13.471 2.148 16.075 1.00 89.25 127 ARG A C 1
ATOM 1020 O O . ARG A 1 127 ? -13.068 0.996 16.210 1.00 89.25 127 ARG A O 1
ATOM 1027 N N . PHE A 1 128 ? -12.683 3.142 15.666 1.00 89.50 128 PHE A N 1
ATOM 1028 C CA . PHE A 1 128 ? -11.304 2.950 15.235 1.00 89.50 128 PHE A CA 1
ATOM 1029 C C . PHE A 1 128 ? -10.313 3.378 16.310 1.00 89.50 128 PHE A C 1
ATOM 1031 O O . PHE A 1 128 ? -10.079 4.565 16.528 1.00 89.50 128 PHE A O 1
ATOM 1038 N N . GLU A 1 129 ? -9.649 2.393 16.907 1.00 91.81 129 GLU A N 1
ATOM 1039 C CA . GLU A 1 129 ? -8.516 2.651 17.791 1.00 91.81 129 GLU A CA 1
ATOM 1040 C C . GLU A 1 129 ? -7.260 2.975 16.978 1.00 91.81 129 GLU A C 1
ATOM 1042 O O . GLU A 1 129 ? -6.743 2.144 16.224 1.00 91.81 129 GLU A O 1
ATOM 1047 N N . VAL A 1 130 ? -6.754 4.197 17.145 1.00 90.44 130 VAL A N 1
ATOM 1048 C CA . VAL A 1 130 ? -5.602 4.722 16.396 1.00 90.44 130 VAL A CA 1
ATOM 1049 C C . VAL A 1 130 ? -4.341 3.888 16.628 1.00 90.44 130 VAL A C 1
ATOM 1051 O O . VAL A 1 130 ? -3.623 3.582 15.678 1.00 90.44 130 VAL A O 1
ATOM 1054 N N . SER A 1 131 ? -4.091 3.475 17.870 1.00 93.00 131 SER A N 1
ATOM 1055 C CA . SER A 1 131 ? -2.935 2.647 18.231 1.00 93.00 131 SER A CA 1
ATOM 1056 C C . SER A 1 131 ? -2.961 1.277 17.546 1.00 93.00 131 SER A C 1
ATOM 1058 O O . SER A 1 131 ? -1.917 0.761 17.142 1.00 93.00 131 SER A O 1
ATOM 1060 N N . GLU A 1 132 ? -4.151 0.702 17.356 1.00 94.56 132 GLU A N 1
ATOM 1061 C CA . GLU A 1 132 ? -4.331 -0.556 16.631 1.00 94.56 132 GLU A CA 1
ATOM 1062 C C . GLU A 1 132 ? -4.057 -0.396 15.135 1.00 94.56 132 GLU A C 1
ATOM 1064 O O . GLU A 1 132 ? -3.441 -1.280 14.532 1.00 94.56 132 GLU A O 1
ATOM 1069 N N . ILE A 1 133 ? -4.461 0.735 14.546 1.00 93.31 133 ILE A N 1
ATOM 1070 C CA . ILE A 1 133 ? -4.148 1.073 13.151 1.00 93.31 133 ILE A CA 1
ATOM 1071 C C . ILE A 1 133 ? -2.641 1.262 12.977 1.00 93.31 133 ILE A C 1
ATOM 1073 O O . ILE A 1 133 ? -2.066 0.668 12.069 1.00 93.31 133 ILE A O 1
ATOM 1077 N N . ASP A 1 134 ? -1.988 2.015 13.862 1.00 93.94 134 ASP A N 1
ATOM 1078 C CA . ASP A 1 134 ? -0.542 2.256 13.794 1.00 93.94 134 ASP A CA 1
ATOM 1079 C C . ASP A 1 134 ? 0.249 0.941 13.906 1.00 93.94 134 ASP A C 1
ATOM 1081 O O . ASP A 1 134 ? 1.183 0.683 13.140 1.00 93.94 134 ASP A O 1
ATOM 1085 N N . ALA A 1 135 ? -0.164 0.052 14.812 1.00 95.25 135 ALA A N 1
ATOM 1086 C CA . ALA A 1 135 ? 0.471 -1.249 14.976 1.00 95.25 135 ALA A CA 1
ATOM 1087 C C . ALA A 1 135 ? 0.205 -2.204 13.797 1.00 95.25 135 ALA A C 1
ATOM 1089 O O . ALA A 1 135 ? 1.049 -3.049 13.482 1.00 95.25 135 ALA A O 1
ATOM 1090 N N . LEU A 1 136 ? -0.955 -2.097 13.144 1.00 96.06 136 LEU A N 1
ATOM 1091 C CA . LEU A 1 136 ? -1.243 -2.819 11.908 1.00 96.06 136 LEU A CA 1
ATOM 1092 C C . LEU A 1 136 ? -0.408 -2.284 10.735 1.00 96.06 136 LEU A C 1
ATOM 1094 O O . LEU A 1 136 ? 0.164 -3.069 9.979 1.00 96.06 136 LEU A O 1
ATOM 1098 N N . ASP A 1 137 ? -0.292 -0.965 10.611 1.00 95.50 137 ASP A N 1
ATOM 1099 C CA . ASP A 1 137 ? 0.480 -0.310 9.557 1.00 95.50 137 ASP A CA 1
ATOM 1100 C C . ASP A 1 137 ? 1.969 -0.665 9.652 1.00 95.50 137 ASP A C 1
ATOM 1102 O O . ASP A 1 137 ? 2.597 -1.003 8.645 1.00 95.50 137 ASP A O 1
ATOM 1106 N N . ALA A 1 138 ? 2.520 -0.715 10.867 1.00 95.25 138 ALA A N 1
ATOM 1107 C CA . ALA A 1 138 ? 3.882 -1.187 11.099 1.00 95.25 138 ALA A CA 1
ATOM 1108 C C . ALA A 1 138 ? 4.097 -2.647 10.646 1.00 95.25 138 ALA A C 1
ATOM 1110 O O . ALA A 1 138 ? 5.152 -2.981 10.095 1.00 95.25 138 ALA A O 1
ATOM 1111 N N . LEU A 1 139 ? 3.107 -3.530 10.841 1.00 96.12 139 LEU A N 1
ATOM 1112 C CA . LEU A 1 139 ? 3.183 -4.919 10.370 1.00 96.12 139 LEU A CA 1
ATOM 1113 C C . LEU A 1 139 ? 3.197 -4.994 8.841 1.00 96.12 139 LEU A C 1
ATOM 1115 O O . LEU A 1 139 ? 4.033 -5.704 8.285 1.00 96.12 139 LEU A O 1
ATOM 1119 N N . TRP A 1 140 ? 2.320 -4.247 8.168 1.00 96.44 140 TRP A N 1
ATOM 1120 C CA . TRP A 1 140 ? 2.283 -4.220 6.705 1.00 96.44 140 TRP A CA 1
ATOM 1121 C C . TRP A 1 140 ? 3.562 -3.658 6.099 1.00 96.44 140 TRP A C 1
ATOM 1123 O O . TRP A 1 140 ? 4.118 -4.259 5.182 1.00 96.44 140 TRP A O 1
ATOM 1133 N N . LEU A 1 141 ? 4.063 -2.548 6.639 1.00 94.94 141 LEU A N 1
ATOM 1134 C CA . LEU A 1 141 ? 5.285 -1.926 6.143 1.00 94.94 141 LEU A CA 1
ATOM 1135 C C . LEU A 1 141 ? 6.509 -2.833 6.345 1.00 94.94 141 LEU A C 1
ATOM 1137 O O . LEU A 1 141 ? 7.342 -2.967 5.455 1.00 94.94 141 LEU A O 1
ATOM 1141 N N . SER A 1 142 ? 6.607 -3.504 7.496 1.00 95.06 142 SER A N 1
ATOM 1142 C CA . SER A 1 142 ? 7.728 -4.413 7.789 1.00 95.06 142 SER A CA 1
ATOM 1143 C C . SER A 1 142 ? 7.651 -5.767 7.071 1.00 95.06 142 SER A C 1
ATOM 1145 O O . SER A 1 142 ? 8.636 -6.518 7.089 1.00 95.06 142 SER A O 1
ATOM 1147 N N . ALA A 1 143 ? 6.510 -6.094 6.452 1.00 95.94 143 ALA A N 1
ATOM 1148 C CA . ALA A 1 143 ? 6.331 -7.295 5.637 1.00 95.94 143 ALA A CA 1
ATOM 1149 C C . ALA A 1 143 ? 6.996 -7.193 4.254 1.00 95.94 143 ALA A C 1
ATOM 1151 O O . ALA A 1 143 ? 7.219 -8.218 3.606 1.00 95.94 143 ALA A O 1
ATOM 1152 N N . LEU A 1 144 ? 7.349 -5.980 3.824 1.00 91.50 144 LEU A N 1
ATOM 1153 C CA . LEU A 1 144 ? 8.040 -5.708 2.568 1.00 91.50 144 LEU A CA 1
ATOM 1154 C C . LEU A 1 144 ? 9.412 -5.054 2.864 1.00 91.50 144 LEU A C 1
ATOM 1156 O O . LEU A 1 144 ? 9.584 -3.843 2.742 1.00 91.50 144 LEU A O 1
ATOM 1160 N N . PRO A 1 145 ? 10.405 -5.831 3.342 1.00 72.00 145 PRO A N 1
ATOM 1161 C CA . PRO A 1 145 ? 11.721 -5.306 3.701 1.00 72.00 145 PRO A CA 1
ATOM 1162 C C . PRO A 1 145 ? 12.459 -4.772 2.463 1.00 72.00 145 PRO A C 1
ATOM 1164 O O . PRO A 1 145 ? 12.475 -5.417 1.418 1.00 72.00 145 PRO A O 1
ATOM 1167 N N . GLY A 1 146 ? 13.090 -3.599 2.580 1.00 68.50 146 GLY A N 1
ATOM 1168 C CA . GLY A 1 146 ? 13.849 -2.972 1.485 1.00 68.50 146 GLY A CA 1
ATOM 1169 C C . GLY A 1 146 ? 13.347 -1.595 1.047 1.00 68.50 146 GLY A C 1
ATOM 1170 O O . GLY A 1 146 ? 13.920 -1.009 0.131 1.00 68.50 146 GLY A O 1
ATOM 1171 N N . HIS A 1 147 ? 12.330 -1.044 1.712 1.00 59.19 147 HIS A N 1
ATOM 1172 C CA . HIS A 1 147 ? 11.980 0.373 1.603 1.00 59.19 147 HIS A CA 1
ATOM 1173 C C . HIS A 1 147 ? 13.059 1.221 2.276 1.00 59.19 147 HIS A C 1
ATOM 1175 O O . HIS A 1 147 ? 12.920 1.658 3.418 1.00 59.19 147 HIS A O 1
ATOM 1181 N N . ILE A 1 148 ? 14.184 1.403 1.590 1.00 43.34 148 ILE A N 1
ATOM 1182 C CA . ILE A 1 148 ? 15.147 2.426 1.971 1.00 43.34 148 ILE A CA 1
ATOM 1183 C C . ILE A 1 148 ? 14.414 3.752 1.781 1.00 43.34 148 ILE A C 1
ATOM 1185 O O . ILE A 1 148 ? 14.044 4.108 0.663 1.00 43.34 148 ILE A O 1
ATOM 1189 N N . ARG A 1 149 ? 14.146 4.434 2.899 1.00 39.47 149 ARG A N 1
ATOM 1190 C CA . ARG A 1 149 ? 13.806 5.855 2.895 1.00 39.47 149 ARG A CA 1
ATOM 1191 C C . ARG A 1 149 ? 14.954 6.562 2.175 1.00 39.47 149 ARG A C 1
ATOM 1193 O O . ARG A 1 149 ? 16.069 6.545 2.692 1.00 39.47 149 ARG A O 1
ATOM 1200 N N . ALA A 1 150 ? 14.694 7.061 0.970 1.00 32.91 150 ALA A N 1
ATOM 1201 C CA . ALA A 1 150 ? 15.504 8.137 0.417 1.00 32.91 150 ALA A CA 1
ATOM 1202 C C . ALA A 1 150 ? 15.284 9.389 1.273 1.00 32.91 150 ALA A C 1
ATOM 1204 O O . ALA A 1 150 ? 14.123 9.587 1.711 1.00 32.91 150 ALA A O 1
#

Foldseek 3Di:
DVVCCVVPVDLEDEAEPAQPDDPDPADDDDPPDDGPHPDPDLLPPQLLLVLLLVQVVCVVSNYAYEYQDPDPHGSRLHHHDHPVCVVVVNPDDAFDFQVVLVVVLVVLCVVLVLDDPVPPSVVVVVSDDSVSSVVSSVSSNVRRPDSDDD

Radius of gyration: 16.58 Å; chains: 1; bounding box: 37×40×41 Å

pLDDT: mean 85.26, std 14.56, range [32.91, 98.12]

Sequence (150 aa):
AYWALCRFSPRSIVFLGCDMVYDAAQTHFYGNGRPDPLRQDPTLRSLEAKSARFEIFARQAGCRVVNLSEQPVSRLVHRRQSVENLQVNNFGATQPIDWVKVARATAREARLGYTVASGKYWKEQQRFEVSEIDALDALWLSALPGHIRA

Secondary structure (DSSP, 8-state):
-HHHHHHH--SEEEE-S------SS----STTPPPPP----TT-S-HHHHHHHHHHHHHHTT-EEEE---SS--S--SEE--HHHHHTT---PPPPP-HHHHHHHHHHHHHH----TTS-GGGSGGG--HHHHHHHHHHHHHTSTT----